Protein AF-A0A0B1TQA2-F1 (afdb_monomer)

Structure (mmCIF, N/CA/C/O backbone):
data_AF-A0A0B1TQA2-F1
#
_entry.id   AF-A0A0B1TQA2-F1
#
loop_
_atom_site.group_PDB
_atom_site.id
_atom_site.type_symbol
_atom_site.label_atom_id
_atom_site.label_alt_id
_atom_site.label_comp_id
_atom_site.label_asym_id
_atom_site.label_entity_id
_atom_site.label_seq_id
_atom_site.pdbx_PDB_ins_code
_atom_site.Cartn_x
_atom_site.Cartn_y
_atom_site.Cartn_z
_atom_site.occupancy
_atom_site.B_iso_or_equiv
_atom_site.auth_seq_id
_atom_site.auth_comp_id
_atom_site.auth_asym_id
_atom_site.auth_atom_id
_atom_site.pdbx_PDB_model_num
ATOM 1 N N . LEU A 1 1 ? -14.883 20.750 -1.134 1.00 63.22 1 LEU A N 1
ATOM 2 C CA . LEU A 1 1 ? -13.448 20.438 -1.341 1.00 63.22 1 LEU A CA 1
ATOM 3 C C . LEU A 1 1 ? -12.573 21.028 -0.236 1.00 63.22 1 LEU A C 1
ATOM 5 O O . LEU A 1 1 ? -12.054 20.238 0.526 1.00 63.22 1 LEU A O 1
ATOM 9 N N . LEU A 1 2 ? -12.475 22.351 -0.042 1.00 68.94 2 LEU A N 1
ATOM 10 C CA . LEU A 1 2 ? -11.684 22.915 1.077 1.00 68.94 2 LEU A CA 1
ATOM 11 C C . LEU A 1 2 ? -12.466 22.987 2.402 1.00 68.94 2 LEU A C 1
ATOM 13 O O . LEU A 1 2 ? -11.935 22.686 3.465 1.00 68.94 2 LEU A O 1
ATOM 17 N N . GLN A 1 3 ? -13.763 23.310 2.326 1.00 72.50 3 GLN A N 1
ATOM 18 C CA . GLN A 1 3 ? -14.638 23.380 3.502 1.00 72.50 3 GLN A CA 1
ATOM 19 C C . GLN A 1 3 ? -14.748 22.036 4.234 1.00 72.50 3 GLN A C 1
ATOM 21 O O . GLN A 1 3 ? -14.744 22.032 5.454 1.00 72.50 3 GLN A O 1
ATOM 26 N N . SER A 1 4 ? -14.749 20.903 3.525 1.00 72.88 4 SER A N 1
ATOM 27 C CA . SER A 1 4 ? -14.815 19.559 4.123 1.00 72.88 4 SER A CA 1
ATOM 28 C C . SER A 1 4 ? -13.652 19.264 5.083 1.00 72.88 4 SER A C 1
ATOM 30 O O . SER A 1 4 ? -13.863 18.600 6.090 1.00 72.88 4 SER A O 1
ATOM 32 N N . CYS A 1 5 ? -12.456 19.812 4.829 1.00 75.25 5 CYS A N 1
ATOM 33 C CA . CYS A 1 5 ? -11.295 19.647 5.713 1.00 75.25 5 CYS A CA 1
ATOM 34 C C . CYS A 1 5 ? -11.348 20.539 6.969 1.00 75.25 5 CYS A C 1
ATOM 36 O O . CYS A 1 5 ? -10.645 20.270 7.936 1.00 75.25 5 CYS A O 1
ATOM 38 N N . VAL A 1 6 ? -12.162 21.602 6.967 1.00 78.44 6 VAL A N 1
ATOM 39 C CA . VAL A 1 6 ? -12.258 22.595 8.061 1.00 78.44 6 VAL A CA 1
ATOM 40 C C . VAL A 1 6 ? -13.568 22.449 8.848 1.00 78.44 6 VAL A C 1
ATOM 42 O O . VAL A 1 6 ? -13.668 22.847 10.005 1.00 78.44 6 VAL A O 1
ATOM 45 N N . TYR A 1 7 ? -14.591 21.842 8.247 1.00 73.25 7 TYR A N 1
ATOM 46 C CA . TYR A 1 7 ? -15.918 21.719 8.849 1.00 73.25 7 TYR A CA 1
ATOM 47 C C . TYR A 1 7 ? -15.916 20.823 10.093 1.00 73.25 7 TYR A C 1
ATOM 49 O O . TYR A 1 7 ? -16.677 21.065 11.021 1.00 73.25 7 TYR A O 1
ATOM 57 N N . HIS A 1 8 ? -15.017 19.836 10.168 1.00 68.62 8 HIS A N 1
ATOM 58 C CA . HIS A 1 8 ? -14.843 19.001 11.361 1.00 68.62 8 HIS A CA 1
ATOM 59 C C . HIS A 1 8 ? -14.515 19.828 12.619 1.00 68.62 8 HIS A C 1
ATOM 61 O O . HIS A 1 8 ? -15.066 19.544 13.680 1.00 68.62 8 HIS A O 1
ATOM 67 N N . THR A 1 9 ? -13.661 20.852 12.518 1.00 68.12 9 THR A N 1
ATOM 68 C CA . THR A 1 9 ? -13.207 21.631 13.685 1.00 68.12 9 THR A CA 1
ATOM 69 C C . THR A 1 9 ? -14.192 22.718 14.111 1.00 68.12 9 THR A C 1
ATOM 71 O O . THR A 1 9 ? -14.084 23.249 15.213 1.00 68.12 9 THR A O 1
ATOM 74 N N . THR A 1 10 ? -15.148 23.059 13.245 1.00 68.31 10 THR A N 1
ATOM 75 C CA . THR A 1 10 ? -16.096 24.168 13.440 1.00 68.31 10 THR A CA 1
ATOM 76 C C . THR A 1 10 ? -17.553 23.710 13.572 1.00 68.31 10 THR A C 1
ATOM 78 O O . THR A 1 10 ? -18.402 24.506 13.971 1.00 68.31 10 THR A O 1
ATOM 81 N N . SER A 1 11 ? -17.855 22.442 13.270 1.00 69.12 11 SER A N 1
ATOM 82 C CA . SER A 1 11 ? -19.202 21.870 13.353 1.00 69.12 11 SER A CA 1
ATOM 83 C C . SER A 1 11 ? -19.548 21.400 14.766 1.00 69.12 11 SER A C 1
ATOM 85 O O . SER A 1 11 ? -18.760 20.739 15.438 1.00 69.12 11 SER A O 1
ATOM 87 N N . THR A 1 12 ? -20.785 21.667 15.183 1.00 68.25 12 THR A N 1
ATOM 88 C CA . THR A 1 12 ? -21.399 21.110 16.399 1.00 68.25 12 THR A CA 1
ATOM 89 C C . THR A 1 12 ? -21.815 19.644 16.241 1.00 68.25 12 THR A C 1
ATOM 91 O O . THR A 1 12 ? -22.063 18.968 17.235 1.00 68.25 12 THR A O 1
ATOM 94 N N . THR A 1 13 ? -21.873 19.144 15.002 1.00 70.75 13 THR A N 1
ATOM 95 C CA . THR A 1 13 ? -22.092 17.733 14.644 1.00 70.75 13 THR A CA 1
ATOM 96 C C . THR A 1 13 ? -21.019 17.319 13.629 1.00 70.75 13 THR A C 1
ATOM 98 O O . THR A 1 13 ? -21.226 17.409 12.415 1.00 70.75 13 THR A O 1
ATOM 101 N N . PRO A 1 14 ? -19.798 17.001 14.088 1.00 69.88 14 PRO A N 1
ATOM 102 C CA . PRO A 1 14 ? -18.725 16.583 13.195 1.00 69.88 14 PRO A CA 1
ATOM 103 C C . PRO A 1 14 ? -19.093 15.278 12.476 1.00 69.88 14 PRO A C 1
ATOM 105 O O . PRO A 1 14 ? -19.803 14.433 13.019 1.00 69.88 14 PRO A O 1
ATOM 108 N N . ILE A 1 15 ? -18.606 15.127 11.243 1.00 73.19 15 ILE A N 1
ATOM 109 C CA . ILE A 1 15 ? -18.743 13.883 10.480 1.00 73.19 15 ILE A CA 1
ATOM 110 C C . ILE A 1 15 ? -17.845 12.835 11.142 1.00 73.19 15 ILE A C 1
ATOM 112 O O . ILE A 1 15 ? -16.634 13.040 11.242 1.00 73.19 15 ILE A O 1
ATOM 116 N N . ASP A 1 16 ? -18.442 11.738 11.598 1.00 78.31 16 ASP A N 1
ATOM 117 C CA . ASP A 1 16 ? -17.726 10.609 12.185 1.00 78.31 16 ASP A CA 1
ATOM 118 C C . ASP A 1 16 ? -17.416 9.554 11.115 1.00 78.31 16 ASP A C 1
ATOM 120 O O . ASP A 1 16 ? -18.300 8.822 10.676 1.00 78.31 16 ASP A O 1
ATOM 124 N N . ASN A 1 17 ? -16.144 9.469 10.716 1.00 82.44 17 ASN A N 1
ATOM 125 C CA . ASN A 1 17 ? -15.653 8.477 9.752 1.00 82.44 17 ASN A CA 1
ATOM 126 C C . ASN A 1 17 ? -15.121 7.202 10.437 1.00 82.44 17 ASN A C 1
ATOM 128 O O . ASN A 1 17 ? -14.530 6.344 9.781 1.00 82.44 17 ASN A O 1
ATOM 132 N N . THR A 1 18 ? -15.286 7.066 11.759 1.00 86.38 18 THR A N 1
ATOM 133 C CA . THR A 1 18 ? -14.767 5.918 12.518 1.00 86.38 18 THR A CA 1
ATOM 134 C C . THR A 1 18 ? -15.402 4.616 12.047 1.00 86.38 18 THR A C 1
ATOM 136 O O . THR A 1 18 ? -14.713 3.605 11.923 1.00 86.38 18 THR A O 1
ATOM 139 N N . LEU A 1 19 ? -16.706 4.628 11.754 1.00 88.69 19 LEU A N 1
ATOM 140 C CA . LEU A 1 19 ? -17.399 3.439 11.263 1.00 88.69 19 LEU A CA 1
ATOM 141 C C . LEU A 1 19 ? -16.838 2.984 9.912 1.00 88.69 19 LEU A C 1
ATOM 143 O O . LEU A 1 19 ? -16.546 1.801 9.754 1.00 88.69 19 LEU A O 1
ATOM 147 N N . ASP A 1 20 ? -16.637 3.914 8.979 1.00 89.50 20 ASP A N 1
ATOM 148 C CA . ASP A 1 20 ? -16.098 3.615 7.649 1.00 89.50 20 ASP A CA 1
ATOM 149 C C . ASP A 1 20 ? -14.684 3.036 7.745 1.00 89.50 20 ASP A C 1
ATOM 151 O O . ASP A 1 20 ? -14.390 2.002 7.142 1.00 89.50 20 ASP A O 1
ATOM 155 N N . PHE A 1 21 ? -13.842 3.624 8.599 1.00 88.69 21 PHE A N 1
ATOM 156 C CA . PHE A 1 21 ? -12.511 3.099 8.892 1.00 88.69 21 PHE A CA 1
ATOM 157 C C . PHE A 1 21 ? -12.562 1.672 9.460 1.00 88.69 21 PHE A C 1
ATOM 159 O O . PHE A 1 21 ? -11.841 0.787 9.003 1.00 88.69 21 PHE A O 1
ATOM 166 N N . LEU A 1 22 ? -13.428 1.411 10.443 1.00 89.50 22 LEU A N 1
ATOM 167 C CA . LEU A 1 22 ? -13.549 0.082 11.052 1.00 89.50 22 LEU A CA 1
ATOM 168 C C . LEU A 1 22 ? -14.085 -0.966 10.068 1.00 89.50 22 LEU A C 1
ATOM 170 O O . LEU A 1 22 ? -13.652 -2.121 10.109 1.00 89.50 22 LEU A O 1
ATOM 174 N N . LEU A 1 23 ? -15.010 -0.579 9.186 1.00 91.06 23 LEU A N 1
ATOM 175 C CA . LEU A 1 23 ? -15.519 -1.441 8.120 1.00 91.06 23 LEU A CA 1
ATOM 176 C C . LEU A 1 23 ? -14.417 -1.790 7.118 1.00 91.06 23 LEU A C 1
ATOM 178 O O . LEU A 1 23 ? -14.290 -2.955 6.739 1.00 91.06 23 LEU A O 1
ATOM 182 N N . GLU A 1 24 ? -13.585 -0.821 6.748 1.00 90.69 24 GLU A N 1
ATOM 183 C CA . GLU A 1 24 ? -12.445 -1.046 5.866 1.00 90.69 24 GLU A CA 1
ATOM 184 C C . GLU A 1 24 ? -11.383 -1.944 6.514 1.00 90.69 24 GLU A C 1
ATOM 186 O O . GLU A 1 24 ? -10.960 -2.928 5.908 1.00 90.69 24 GLU A O 1
ATOM 191 N N . VAL A 1 25 ? -11.011 -1.693 7.772 1.00 89.25 25 VAL A N 1
ATOM 192 C CA . VAL A 1 25 ? -10.073 -2.551 8.518 1.00 89.25 25 VAL A CA 1
ATOM 193 C C . VAL A 1 25 ? -10.594 -3.984 8.603 1.00 89.25 25 VAL A C 1
ATOM 195 O O . VAL A 1 25 ? -9.844 -4.939 8.390 1.00 89.25 25 VAL A O 1
ATOM 198 N N . LYS A 1 26 ? -11.893 -4.159 8.864 1.00 89.19 26 LYS A N 1
ATOM 199 C CA . LYS A 1 26 ? -12.526 -5.480 8.848 1.00 89.19 26 LYS A CA 1
ATOM 200 C C . LYS A 1 26 ? -12.466 -6.121 7.460 1.00 89.19 26 LYS A C 1
ATOM 202 O O . LYS A 1 26 ? -12.213 -7.318 7.377 1.00 89.19 26 LYS A O 1
ATOM 207 N N . SER A 1 27 ? -12.693 -5.356 6.395 1.00 89.06 27 SER A N 1
ATOM 208 C CA . SER A 1 27 ? -12.636 -5.856 5.019 1.00 89.06 27 SER A CA 1
ATOM 209 C C . SER A 1 27 ? -11.227 -6.283 4.611 1.00 89.06 27 SER A C 1
ATOM 211 O O . SER A 1 27 ? -11.073 -7.297 3.940 1.00 89.06 27 SER A O 1
ATOM 213 N N . LEU A 1 28 ? -10.208 -5.516 4.999 1.00 88.38 28 LEU A N 1
ATOM 214 C CA . LEU A 1 28 ? -8.822 -5.761 4.608 1.00 88.38 28 LEU A CA 1
ATOM 215 C C . LEU A 1 28 ? -8.174 -6.869 5.434 1.00 88.38 28 LEU A C 1
ATOM 217 O O . LEU A 1 28 ? -7.458 -7.690 4.878 1.00 88.38 28 LEU A O 1
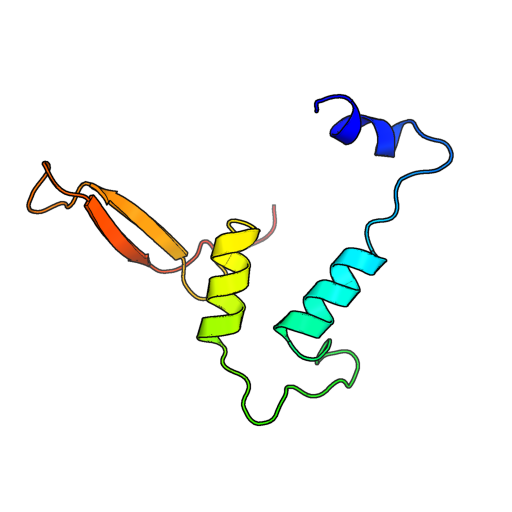ATOM 221 N N . PHE A 1 29 ? -8.421 -6.903 6.745 1.00 87.94 29 PHE A N 1
ATOM 222 C CA . PHE A 1 29 ? -7.688 -7.764 7.681 1.00 87.94 29 PHE A CA 1
ATOM 223 C C . PHE A 1 29 ? -8.553 -8.830 8.362 1.00 87.94 29 PHE A C 1
ATOM 225 O O . PHE A 1 29 ? -8.046 -9.624 9.148 1.00 87.94 29 PHE A O 1
ATOM 232 N N . GLY A 1 30 ? -9.868 -8.840 8.132 1.00 84.88 30 GLY A N 1
ATOM 233 C CA . GLY A 1 30 ? -10.810 -9.674 8.890 1.00 84.88 30 GLY A CA 1
ATOM 234 C C . GLY A 1 30 ? -11.086 -9.165 10.311 1.00 84.88 30 GLY A C 1
ATOM 235 O O . GLY A 1 30 ? -11.913 -9.731 11.024 1.00 84.88 30 GLY A O 1
ATOM 236 N N . GLY A 1 31 ? -10.442 -8.073 10.733 1.00 84.06 31 GLY A N 1
ATOM 237 C CA . GLY A 1 31 ? -10.587 -7.500 12.064 1.00 84.06 31 GLY A CA 1
ATOM 238 C C . GLY A 1 31 ? -9.287 -6.909 12.592 1.00 84.06 31 GLY A C 1
ATOM 239 O O . GLY A 1 31 ? -8.343 -6.679 11.844 1.00 84.06 31 GLY A O 1
ATOM 240 N N . ILE A 1 32 ? -9.248 -6.659 13.902 1.00 85.56 32 ILE A N 1
ATOM 241 C CA . ILE A 1 32 ? -8.094 -6.069 14.572 1.00 85.56 32 ILE A CA 1
ATOM 242 C C . ILE A 1 32 ? -7.445 -7.130 15.474 1.00 85.56 32 ILE A C 1
ATOM 244 O O . ILE A 1 32 ? -8.010 -7.456 16.524 1.00 85.56 32 ILE A O 1
ATOM 248 N N . PRO A 1 33 ? -6.260 -7.660 15.115 1.00 77.06 33 PRO A N 1
ATOM 249 C CA . PRO A 1 33 ? -5.641 -8.763 15.852 1.00 77.06 33 PRO A CA 1
ATOM 250 C C . PRO A 1 33 ? -5.387 -8.476 17.338 1.00 77.06 33 PRO A C 1
ATOM 252 O O . PRO A 1 33 ? -5.546 -9.355 18.181 1.00 77.06 33 PRO A O 1
ATOM 255 N N . PHE A 1 34 ? -5.063 -7.229 17.695 1.00 82.50 34 PHE A N 1
ATOM 256 C CA . PHE A 1 34 ? -4.801 -6.836 19.086 1.00 82.50 34 PHE A CA 1
ATOM 257 C C . PHE A 1 34 ? -6.063 -6.683 19.953 1.00 82.50 34 PHE A C 1
ATOM 259 O O . PHE A 1 34 ? -5.948 -6.435 21.150 1.00 82.50 34 PHE A O 1
ATOM 266 N N . ILE A 1 35 ? -7.258 -6.867 19.379 1.00 87.62 35 ILE A N 1
ATOM 267 C CA . ILE A 1 35 ? -8.544 -6.895 20.097 1.00 87.62 35 ILE A CA 1
ATOM 268 C C . ILE A 1 35 ? -9.194 -8.287 19.992 1.00 87.62 35 ILE A C 1
ATOM 270 O O . ILE A 1 35 ? -10.414 -8.421 19.976 1.00 87.62 35 ILE A O 1
ATOM 274 N N . ASN A 1 36 ? -8.370 -9.340 19.925 1.00 84.81 36 ASN A N 1
ATOM 275 C CA . ASN A 1 36 ? -8.791 -10.746 19.897 1.00 84.81 36 ASN A CA 1
ATOM 276 C C . ASN A 1 36 ? -9.573 -11.167 18.633 1.00 84.81 36 ASN A C 1
ATOM 278 O O . ASN A 1 36 ? -10.325 -12.141 18.657 1.00 84.81 36 ASN A O 1
ATOM 282 N N . HIS A 1 37 ? -9.406 -10.452 17.517 1.00 87.31 37 HIS A N 1
ATOM 283 C CA . HIS A 1 37 ? -9.862 -10.932 16.211 1.00 87.31 37 HIS A CA 1
ATOM 284 C C . HIS A 1 37 ? -8.771 -11.791 15.564 1.00 87.31 37 HIS A C 1
ATOM 286 O O . HIS A 1 37 ? -7.582 -11.586 15.795 1.00 87.31 37 HIS A O 1
ATOM 292 N N . THR A 1 38 ? -9.170 -12.758 14.744 1.00 85.81 38 THR A N 1
ATOM 293 C CA . THR A 1 38 ? -8.235 -13.615 14.007 1.00 85.81 38 THR A CA 1
ATOM 294 C C . THR A 1 38 ? -8.138 -13.163 12.557 1.00 85.81 38 THR A C 1
ATOM 296 O O . THR A 1 38 ? -9.107 -12.653 11.994 1.00 85.81 38 THR A O 1
ATOM 299 N N . LEU A 1 39 ? -6.956 -13.331 11.962 1.00 85.00 39 LEU A N 1
ATOM 300 C CA . LEU A 1 39 ? -6.804 -13.184 10.518 1.00 85.00 39 LEU A CA 1
ATOM 301 C C . LEU A 1 39 ? -7.513 -14.357 9.816 1.00 85.00 39 LEU A C 1
ATOM 303 O O . LEU A 1 39 ? -7.515 -15.470 10.356 1.00 85.00 39 LEU A O 1
ATOM 307 N N . PRO A 1 40 ? -8.081 -14.142 8.618 1.00 86.38 40 PRO A N 1
ATOM 308 C CA . PRO A 1 40 ? -8.547 -15.229 7.763 1.00 86.38 40 PRO A CA 1
ATOM 309 C C . PRO A 1 40 ? -7.440 -16.266 7.517 1.00 86.38 40 PRO A C 1
ATOM 311 O O . PRO A 1 40 ? -6.260 -15.921 7.449 1.00 86.38 40 PRO A O 1
ATOM 314 N N . ALA A 1 41 ? -7.813 -17.540 7.373 1.00 86.94 41 ALA A N 1
ATOM 315 C CA . ALA A 1 41 ? -6.852 -18.635 7.195 1.00 86.94 41 ALA A CA 1
ATOM 316 C C . ALA A 1 41 ? -6.020 -18.513 5.900 1.00 86.94 41 ALA A C 1
ATOM 318 O O . ALA A 1 41 ? -4.904 -19.018 5.831 1.00 86.94 41 ALA A O 1
ATOM 319 N N . ASP A 1 42 ? -6.565 -17.834 4.896 1.00 89.00 42 ASP A N 1
ATOM 320 C CA . ASP A 1 42 ? -6.013 -17.583 3.566 1.00 89.00 42 ASP A CA 1
ATOM 321 C C . ASP A 1 42 ? -5.612 -16.111 3.365 1.00 89.00 42 ASP A C 1
ATOM 323 O O . ASP A 1 42 ? -5.600 -15.609 2.243 1.00 89.00 42 ASP A O 1
ATOM 327 N N . PHE A 1 43 ? -5.288 -15.401 4.451 1.00 90.12 43 PHE A N 1
ATOM 328 C CA . PHE A 1 43 ? -4.931 -13.985 4.395 1.00 90.12 43 PHE A CA 1
ATOM 329 C C . PHE A 1 43 ? -3.711 -13.720 3.494 1.00 90.12 43 PHE A C 1
ATOM 331 O O . PHE A 1 43 ? -2.577 -14.079 3.826 1.00 90.12 43 PHE A O 1
ATOM 338 N N . ASP A 1 44 ? -3.944 -13.026 2.378 1.00 91.44 44 ASP A N 1
ATOM 339 C CA . ASP A 1 44 ? -2.896 -12.533 1.488 1.00 91.44 44 ASP A CA 1
ATOM 340 C C . ASP A 1 44 ? -2.441 -11.137 1.926 1.00 91.44 44 ASP A C 1
ATOM 342 O O . ASP A 1 44 ? -3.076 -10.110 1.657 1.00 91.44 44 ASP A O 1
ATOM 346 N N . ILE A 1 45 ? -1.291 -11.111 2.596 1.00 89.69 45 ILE A N 1
ATOM 347 C CA . ILE A 1 45 ? -0.677 -9.880 3.081 1.00 89.69 45 ILE A CA 1
ATOM 348 C C . ILE A 1 45 ? -0.346 -8.905 1.944 1.00 89.69 45 ILE A C 1
ATOM 350 O O . ILE A 1 45 ? -0.513 -7.702 2.118 1.00 89.69 45 ILE A O 1
ATOM 354 N N . PHE A 1 46 ? 0.075 -9.382 0.770 1.00 91.12 46 PHE A N 1
ATOM 355 C CA . PHE A 1 46 ? 0.442 -8.505 -0.342 1.00 91.12 46 PHE A CA 1
ATOM 356 C C . PHE A 1 46 ? -0.792 -7.916 -1.021 1.00 91.12 46 PHE A C 1
ATOM 358 O O . PHE A 1 46 ? -0.761 -6.745 -1.394 1.00 91.12 46 PHE A O 1
ATOM 365 N N . ALA A 1 47 ? -1.888 -8.673 -1.117 1.00 91.56 47 ALA A N 1
ATOM 366 C CA . ALA A 1 47 ? -3.163 -8.151 -1.608 1.00 91.56 47 ALA A CA 1
ATOM 367 C C . ALA A 1 47 ? -3.727 -7.065 -0.677 1.00 91.56 47 ALA A C 1
ATOM 369 O O . ALA A 1 47 ? -4.114 -5.991 -1.142 1.00 91.56 47 ALA A O 1
ATOM 370 N N . ALA A 1 48 ? -3.710 -7.302 0.640 1.00 90.81 48 ALA A N 1
ATOM 371 C CA . ALA A 1 48 ? -4.167 -6.320 1.621 1.00 90.81 48 ALA A CA 1
ATOM 372 C C . ALA A 1 48 ? -3.321 -5.035 1.584 1.00 90.81 48 ALA A C 1
ATOM 374 O O . ALA A 1 48 ? -3.869 -3.931 1.573 1.00 90.81 48 ALA A O 1
ATOM 375 N N . MET A 1 49 ? -1.989 -5.158 1.523 1.00 90.19 49 MET A N 1
ATOM 376 C CA . MET A 1 49 ? -1.105 -3.988 1.447 1.00 90.19 49 MET A CA 1
ATOM 377 C C . MET A 1 49 ? -1.206 -3.268 0.103 1.00 90.19 49 MET A C 1
ATOM 379 O O . MET A 1 49 ? -1.226 -2.042 0.081 1.00 90.19 49 MET A O 1
ATOM 383 N N . GLY A 1 50 ? -1.322 -4.004 -1.004 1.00 90.94 50 GLY A N 1
ATOM 384 C CA . GLY A 1 50 ? -1.525 -3.420 -2.328 1.00 90.94 50 GLY A CA 1
ATOM 385 C C . GLY A 1 50 ? -2.830 -2.629 -2.411 1.00 90.94 50 GLY A C 1
ATOM 386 O O . GLY A 1 50 ? -2.845 -1.533 -2.963 1.00 90.94 50 GLY A O 1
ATOM 387 N N . SER A 1 51 ? -3.905 -3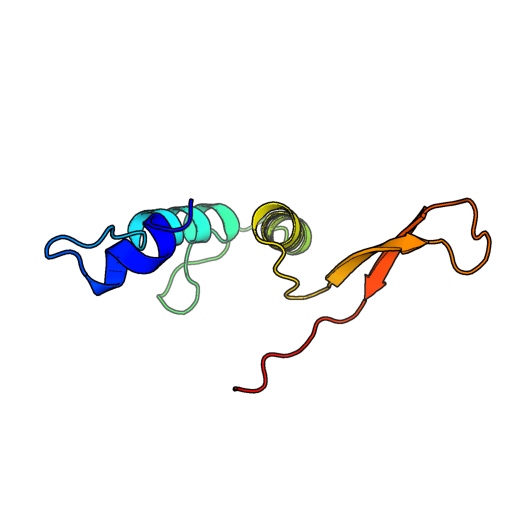.127 -1.789 1.00 92.12 51 SER A N 1
ATOM 388 C CA . SER A 1 51 ? -5.176 -2.403 -1.680 1.00 92.12 51 SER A CA 1
ATOM 389 C C . SER A 1 51 ? -5.044 -1.123 -0.846 1.00 92.12 51 SER A C 1
ATOM 391 O O . SER A 1 51 ? -5.579 -0.083 -1.231 1.00 92.12 51 SER A O 1
ATOM 393 N N . LEU A 1 52 ? -4.311 -1.162 0.274 1.00 91.12 52 LEU A N 1
ATOM 394 C CA . LEU A 1 52 ? -4.028 0.040 1.070 1.00 91.12 52 LEU A CA 1
ATOM 395 C C . LEU A 1 52 ? -3.228 1.076 0.281 1.00 91.12 52 LEU A C 1
ATOM 397 O O . LEU A 1 52 ? -3.567 2.258 0.282 1.00 91.12 52 LEU A O 1
ATOM 401 N N . GLU A 1 53 ? -2.182 0.640 -0.410 1.00 90.94 53 GLU A N 1
ATOM 402 C CA . GLU A 1 53 ? -1.346 1.527 -1.204 1.00 90.94 53 GLU A CA 1
ATOM 403 C C . GLU A 1 53 ? -2.123 2.140 -2.377 1.00 90.94 53 GLU A C 1
ATOM 405 O O . GLU A 1 53 ? -2.043 3.344 -2.608 1.00 90.94 53 GLU A O 1
ATOM 410 N N . GLN A 1 54 ? -2.940 1.348 -3.072 1.00 91.88 54 GLN A N 1
ATOM 411 C CA . GLN A 1 54 ? -3.727 1.815 -4.210 1.00 91.88 54 GLN A CA 1
ATOM 412 C C . GLN A 1 54 ? -4.829 2.807 -3.811 1.00 91.8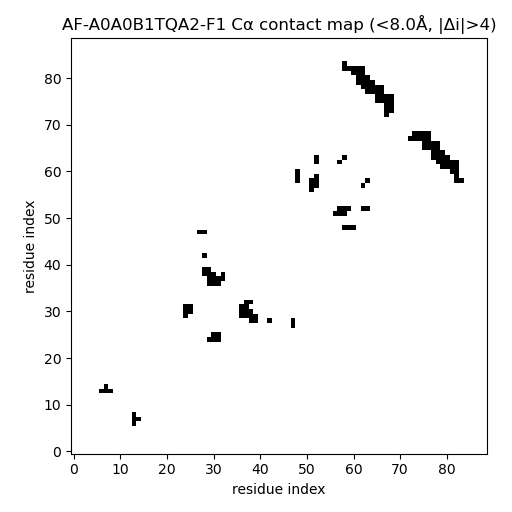8 54 GLN A C 1
ATOM 414 O O . GLN A 1 54 ? -5.040 3.794 -4.517 1.00 91.88 54 GLN A O 1
ATOM 419 N N . ASN A 1 55 ? -5.531 2.554 -2.703 1.00 92.50 55 ASN A N 1
ATOM 420 C CA . ASN A 1 55 ? -6.693 3.355 -2.310 1.00 92.50 55 ASN A CA 1
ATOM 421 C C . ASN A 1 55 ? -6.331 4.546 -1.414 1.00 92.50 55 ASN A C 1
ATOM 423 O O . ASN A 1 55 ? -7.033 5.556 -1.442 1.00 92.50 55 ASN A O 1
ATOM 427 N N . HIS A 1 56 ? -5.233 4.455 -0.654 1.00 91.00 56 HIS A N 1
ATOM 428 C CA . HIS A 1 56 ? -4.849 5.467 0.342 1.00 91.00 56 HIS A CA 1
ATOM 429 C C . HIS A 1 56 ? -3.451 6.051 0.147 1.00 91.00 56 HIS A C 1
ATOM 431 O O . HIS A 1 56 ? -3.037 6.891 0.945 1.00 91.00 56 HIS A O 1
ATOM 437 N N . ALA A 1 57 ? -2.706 5.62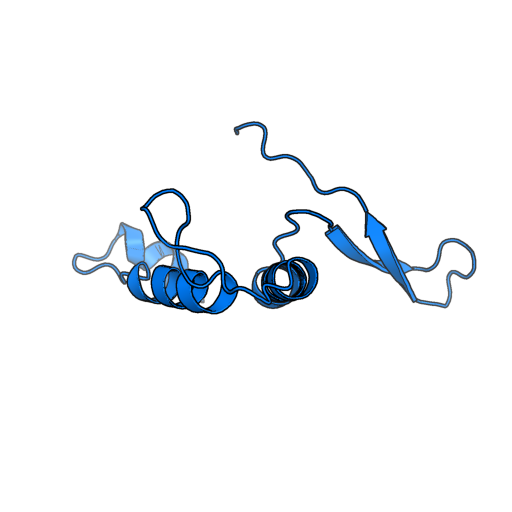5 -0.880 1.00 90.00 57 ALA A N 1
ATOM 438 C CA . ALA A 1 57 ? -1.304 6.007 -1.086 1.00 90.00 57 ALA A CA 1
ATOM 439 C C . ALA A 1 57 ? -0.417 5.731 0.148 1.00 90.00 57 ALA A C 1
ATOM 441 O O . ALA A 1 57 ? 0.543 6.455 0.424 1.00 90.00 57 ALA A O 1
ATOM 442 N N . LEU A 1 58 ? -0.757 4.683 0.908 1.00 89.12 58 LEU A N 1
ATOM 443 C CA . LEU A 1 58 ? -0.095 4.320 2.156 1.00 89.12 58 LEU A CA 1
ATOM 444 C C . LEU A 1 58 ? 0.794 3.085 1.968 1.00 89.12 58 LEU A C 1
ATOM 446 O O . LEU A 1 58 ? 0.337 1.951 2.100 1.00 89.12 58 LEU A O 1
ATOM 450 N N . GLY A 1 59 ? 2.083 3.315 1.711 1.00 85.25 59 GLY A N 1
ATOM 451 C CA . GLY A 1 59 ? 3.094 2.255 1.718 1.00 85.25 59 GLY A CA 1
ATOM 452 C C . GLY A 1 59 ? 3.405 1.797 3.146 1.00 85.25 59 GLY A C 1
ATOM 453 O O . GLY A 1 59 ? 3.837 2.596 3.976 1.00 85.25 59 GLY A O 1
ATOM 454 N N . SER A 1 60 ? 3.206 0.511 3.433 1.00 85.50 60 SER A N 1
ATOM 455 C CA . SER A 1 60 ? 3.322 -0.081 4.779 1.00 85.50 60 SER A CA 1
ATOM 456 C C . SER A 1 60 ? 4.448 -1.118 4.913 1.00 85.50 60 SER A C 1
ATOM 458 O O . SER A 1 60 ? 5.325 -0.972 5.757 1.00 85.50 60 SER A O 1
ATOM 460 N N . LEU A 1 61 ? 4.449 -2.161 4.079 1.00 87.12 61 LEU A N 1
ATOM 461 C CA . LEU A 1 61 ? 5.503 -3.187 4.003 1.00 87.12 61 LEU A CA 1
ATOM 462 C C . LEU A 1 61 ? 6.479 -2.897 2.862 1.00 87.12 61 LEU A C 1
ATOM 464 O O . LEU A 1 61 ? 7.691 -3.042 3.010 1.00 87.12 61 LEU A O 1
ATOM 468 N N . MET A 1 62 ? 5.936 -2.459 1.730 1.00 89.12 62 MET A N 1
ATOM 469 C CA . MET A 1 62 ? 6.665 -2.003 0.554 1.00 89.12 62 MET A CA 1
ATOM 470 C C . MET A 1 62 ? 5.973 -0.747 0.030 1.00 89.12 62 MET A C 1
ATOM 472 O O . MET A 1 62 ? 4.775 -0.573 0.242 1.00 89.12 62 MET A O 1
ATOM 476 N N . GLY A 1 63 ? 6.745 0.134 -0.598 1.00 89.75 63 GLY A N 1
ATOM 477 C CA . GLY A 1 63 ? 6.235 1.271 -1.350 1.00 89.75 63 GLY A CA 1
ATOM 478 C C . GLY A 1 63 ? 6.478 1.048 -2.835 1.00 89.75 63 GLY A C 1
ATOM 479 O O . GLY A 1 63 ? 7.614 0.782 -3.246 1.00 89.75 63 GLY A O 1
ATOM 480 N N . ALA A 1 64 ? 5.421 1.157 -3.621 1.00 92.06 64 ALA A N 1
ATOM 481 C CA . ALA A 1 64 ? 5.397 1.052 -5.059 1.00 92.06 64 ALA A CA 1
ATOM 482 C C . ALA A 1 64 ? 5.164 2.431 -5.696 1.00 92.06 64 ALA A C 1
ATOM 484 O O . ALA A 1 64 ? 4.218 3.149 -5.381 1.00 92.06 64 ALA A O 1
ATOM 485 N N . MET A 1 65 ? 6.020 2.807 -6.642 1.00 92.06 65 MET A N 1
ATOM 486 C CA . MET A 1 65 ? 5.863 4.043 -7.406 1.00 92.06 65 MET A CA 1
ATOM 487 C C . MET A 1 65 ? 6.158 3.795 -8.879 1.00 92.06 65 MET A C 1
ATOM 489 O O . MET A 1 65 ? 7.144 3.147 -9.228 1.00 92.06 65 MET A O 1
ATOM 493 N N . VAL A 1 66 ? 5.329 4.359 -9.755 1.00 94.50 66 VAL A N 1
ATOM 494 C CA . VAL A 1 66 ? 5.628 4.430 -11.187 1.00 94.50 66 VAL A CA 1
ATOM 495 C C . VAL A 1 66 ? 6.446 5.691 -11.446 1.00 94.50 66 VAL A C 1
ATOM 497 O O . VAL A 1 66 ? 6.010 6.796 -11.131 1.00 94.50 66 VAL A O 1
ATOM 500 N N . SER A 1 67 ? 7.643 5.520 -12.001 1.00 95.69 67 SER A N 1
ATOM 501 C CA . SER A 1 67 ? 8.550 6.618 -12.346 1.00 95.69 67 SER A CA 1
ATOM 502 C C . SER A 1 67 ? 9.291 6.311 -13.648 1.00 95.69 67 SER A C 1
ATOM 504 O O . SER A 1 67 ? 9.117 5.241 -14.228 1.00 95.69 67 SER A O 1
ATOM 506 N N . VAL A 1 68 ? 10.097 7.255 -14.126 1.00 96.88 68 VAL A N 1
ATOM 507 C CA . VAL A 1 68 ? 10.931 7.099 -15.325 1.00 96.88 68 VAL A CA 1
ATOM 508 C C . VAL A 1 68 ? 11.918 5.943 -15.140 1.00 96.88 68 VAL A C 1
ATOM 510 O O . VAL A 1 68 ? 12.565 5.854 -14.097 1.00 96.88 68 VAL A O 1
ATOM 513 N N . ASP A 1 69 ? 12.050 5.073 -16.146 1.00 97.25 69 ASP A N 1
ATOM 514 C CA . ASP A 1 69 ? 13.046 3.997 -16.135 1.00 97.25 69 ASP A CA 1
ATOM 515 C C . ASP A 1 69 ? 14.464 4.589 -16.197 1.00 97.25 69 ASP A C 1
ATOM 517 O O . ASP A 1 69 ? 14.856 5.240 -17.165 1.00 97.25 69 ASP A O 1
ATOM 521 N N . TYR A 1 70 ? 15.263 4.317 -15.165 1.00 94.94 70 TYR A N 1
ATOM 522 C CA . TYR A 1 70 ? 16.653 4.767 -15.053 1.00 94.94 70 TYR A CA 1
ATOM 523 C C . TYR A 1 70 ? 17.577 4.276 -16.174 1.00 94.94 70 TYR A C 1
ATOM 525 O O . TYR A 1 70 ? 18.638 4.865 -16.375 1.00 94.94 70 TYR A O 1
ATOM 533 N N . LYS A 1 71 ? 17.217 3.204 -16.891 1.00 97.12 71 LYS A N 1
ATOM 534 C CA . LYS A 1 71 ?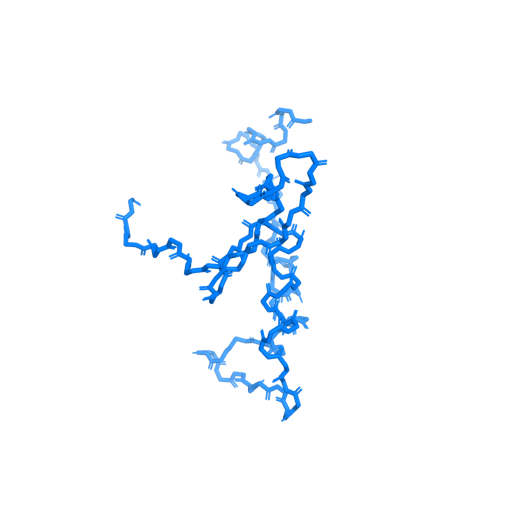 17.979 2.709 -18.049 1.00 97.12 71 LYS A CA 1
ATOM 535 C C . LYS A 1 71 ? 17.442 3.216 -19.390 1.00 97.12 71 LYS A C 1
ATOM 537 O O . LYS A 1 71 ? 18.220 3.298 -20.335 1.00 97.12 71 LYS A O 1
ATOM 542 N N . HIS A 1 72 ? 16.153 3.547 -19.471 1.00 97.06 72 HIS A N 1
ATOM 543 C CA . HIS A 1 72 ? 15.466 3.970 -20.698 1.00 97.06 72 HIS A CA 1
ATOM 544 C C . HIS A 1 72 ? 14.504 5.119 -20.382 1.00 97.06 72 HIS A C 1
ATOM 546 O O . HIS A 1 72 ? 13.331 4.898 -20.079 1.00 97.06 72 HIS A O 1
ATOM 552 N N . VAL A 1 73 ? 14.997 6.357 -20.448 1.00 95.12 73 VAL A N 1
ATOM 553 C CA . VAL A 1 73 ? 14.287 7.550 -19.944 1.00 95.12 73 VAL A CA 1
ATOM 554 C C . VAL A 1 73 ? 12.965 7.852 -20.660 1.00 95.12 73 VAL A C 1
ATOM 556 O O . VAL A 1 73 ? 12.121 8.575 -20.143 1.00 95.12 73 VAL A O 1
ATOM 559 N N . GLU A 1 74 ? 12.758 7.285 -21.843 1.00 97.25 74 GLU A N 1
ATOM 560 C CA . GLU A 1 74 ? 11.517 7.356 -22.610 1.00 97.25 74 GLU A CA 1
ATOM 561 C C . GLU A 1 74 ? 10.403 6.418 -22.102 1.00 97.25 74 GLU A C 1
ATOM 563 O O . GLU A 1 74 ? 9.292 6.430 -22.637 1.00 97.25 74 GLU A O 1
ATOM 568 N N . ARG A 1 75 ? 10.673 5.595 -21.081 1.00 97.12 75 ARG A N 1
ATOM 569 C CA . ARG A 1 75 ? 9.726 4.622 -20.517 1.00 97.12 75 ARG A CA 1
ATOM 570 C C . ARG A 1 75 ? 9.469 4.889 -19.041 1.00 97.12 75 ARG A C 1
ATOM 572 O O . ARG A 1 75 ? 10.256 5.532 -18.354 1.00 97.12 75 ARG A O 1
ATOM 579 N N . HIS A 1 76 ? 8.369 4.327 -18.553 1.00 97.44 76 HIS A N 1
ATOM 580 C CA . HIS A 1 76 ? 8.075 4.259 -17.128 1.00 97.44 76 HIS A CA 1
ATOM 581 C C . HIS A 1 76 ? 8.274 2.829 -16.629 1.00 97.44 76 HIS A C 1
ATOM 583 O O . HIS A 1 76 ? 7.975 1.868 -17.341 1.00 97.44 76 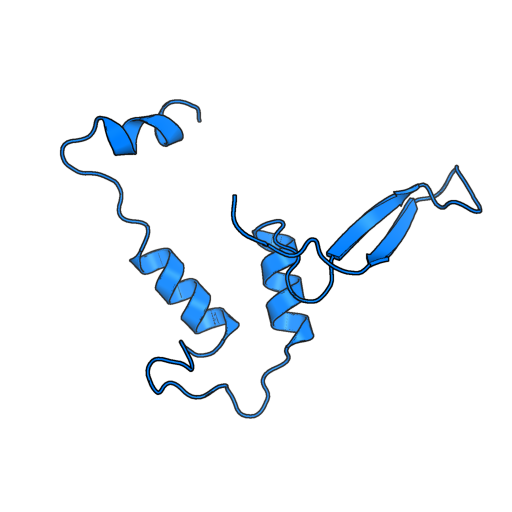HIS A O 1
ATOM 589 N N . ALA A 1 77 ? 8.750 2.702 -15.398 1.00 97.38 77 ALA A N 1
ATOM 590 C CA . ALA A 1 77 ? 8.905 1.445 -14.692 1.00 97.38 77 ALA A CA 1
ATOM 591 C C . ALA A 1 77 ? 8.226 1.520 -13.320 1.00 97.38 77 ALA A C 1
ATOM 593 O O . ALA A 1 77 ? 8.114 2.589 -12.714 1.00 97.38 77 ALA A O 1
ATOM 594 N N . LEU A 1 78 ? 7.770 0.363 -12.838 1.00 95.88 78 LEU A N 1
ATOM 595 C CA . LEU A 1 78 ? 7.298 0.197 -11.470 1.00 95.88 78 LEU A CA 1
ATOM 596 C C . LEU A 1 78 ? 8.498 -0.063 -10.560 1.00 95.88 78 LEU A C 1
ATOM 598 O O . LEU A 1 78 ? 9.225 -1.038 -10.747 1.00 95.88 78 LEU A O 1
ATOM 602 N N . TYR A 1 79 ? 8.671 0.787 -9.558 1.00 95.06 79 TYR A N 1
ATOM 603 C CA . TYR A 1 79 ? 9.693 0.644 -8.533 1.00 95.06 79 TYR A CA 1
ATOM 604 C C . TYR A 1 79 ? 9.057 0.176 -7.238 1.00 95.06 79 TYR A C 1
ATOM 606 O O . TYR A 1 79 ? 8.195 0.864 -6.704 1.00 95.06 79 TYR A O 1
ATOM 614 N N . ILE A 1 80 ? 9.515 -0.966 -6.727 1.00 93.56 80 ILE A N 1
ATOM 615 C CA . ILE A 1 80 ? 9.162 -1.471 -5.399 1.00 93.56 80 ILE A CA 1
ATOM 616 C C . ILE A 1 80 ? 10.356 -1.216 -4.486 1.00 93.56 80 ILE A C 1
ATOM 618 O O . ILE A 1 80 ? 11.491 -1.561 -4.820 1.00 93.56 80 ILE A O 1
ATOM 622 N N . SER A 1 81 ? 10.112 -0.584 -3.346 1.00 91.62 81 SER A N 1
ATOM 623 C CA . SER A 1 81 ? 11.159 -0.178 -2.414 1.00 91.62 81 SER A CA 1
ATOM 624 C C . SER A 1 81 ? 10.700 -0.282 -0.963 1.00 91.62 81 S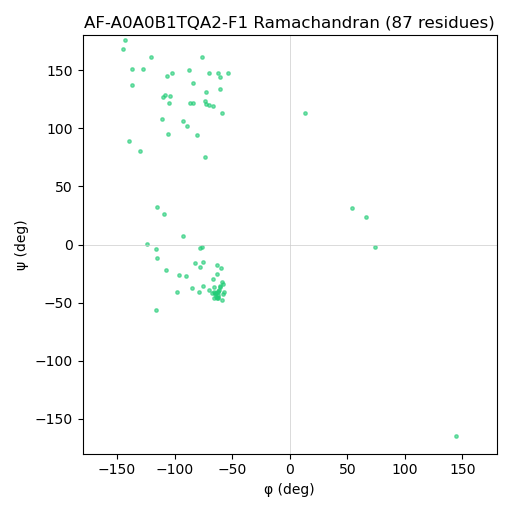ER A C 1
ATOM 626 O O . SER A 1 81 ? 9.520 -0.478 -0.672 1.00 91.62 81 SER A O 1
ATOM 628 N N . GLN A 1 82 ? 11.654 -0.174 -0.042 1.00 91.62 82 GLN A N 1
ATOM 629 C CA . GLN A 1 82 ? 11.366 -0.068 1.385 1.00 91.62 82 GLN A CA 1
ATOM 630 C C . GLN A 1 82 ? 10.524 1.177 1.690 1.00 91.62 82 GLN A C 1
ATOM 632 O O . GLN A 1 82 ? 10.715 2.240 1.096 1.00 91.62 82 GLN A O 1
ATOM 637 N N . VAL A 1 83 ? 9.615 1.053 2.652 1.00 89.88 83 VAL A N 1
ATOM 638 C CA . VAL A 1 83 ? 8.764 2.167 3.078 1.00 89.88 83 VAL A CA 1
ATOM 639 C C . VAL A 1 83 ? 9.516 3.157 3.959 1.00 89.88 83 VAL A C 1
ATOM 641 O O . VAL A 1 83 ? 10.539 2.841 4.573 1.00 89.88 83 VAL A O 1
ATOM 644 N N . LYS A 1 84 ? 8.970 4.370 4.068 1.00 83.69 84 LYS A N 1
ATOM 645 C CA . LYS A 1 84 ? 9.381 5.308 5.112 1.00 83.69 84 LYS A CA 1
ATOM 646 C C . LYS A 1 84 ? 8.801 4.832 6.439 1.00 83.69 84 LYS A C 1
ATOM 648 O O . LYS A 1 84 ? 7.593 4.669 6.564 1.00 83.69 84 LYS A O 1
ATOM 653 N N . LEU A 1 85 ? 9.664 4.616 7.425 1.00 85.50 85 LEU A N 1
ATOM 654 C CA . LEU A 1 85 ? 9.226 4.263 8.769 1.00 85.50 85 LEU A CA 1
ATOM 655 C C . LEU A 1 85 ? 8.624 5.494 9.448 1.00 85.50 85 LEU A C 1
ATOM 657 O O . LEU A 1 85 ? 9.262 6.547 9.487 1.00 85.50 85 LEU A O 1
ATOM 661 N N . SER A 1 86 ? 7.440 5.343 10.042 1.00 78.94 86 SER A N 1
ATOM 662 C CA . SER A 1 86 ? 6.904 6.327 10.988 1.00 78.94 86 SER A CA 1
ATOM 663 C C . SER A 1 86 ? 7.660 6.235 12.313 1.00 78.94 86 SER A C 1
ATOM 665 O O . SER A 1 86 ? 7.164 5.703 13.303 1.00 78.94 86 SER A O 1
ATOM 667 N N . LEU A 1 87 ? 8.887 6.749 12.344 1.00 72.06 87 LEU A N 1
ATOM 668 C CA . LEU A 1 87 ? 9.502 7.192 13.590 1.00 72.06 87 LEU A CA 1
ATOM 669 C C . LEU A 1 87 ? 8.937 8.587 13.881 1.00 72.06 87 LEU A C 1
ATOM 671 O O . LEU A 1 87 ? 9.403 9.557 13.301 1.00 72.06 87 LEU A O 1
ATOM 675 N N . VAL A 1 88 ? 7.869 8.613 14.689 1.00 45.94 88 VAL A N 1
ATOM 676 C CA . VAL A 1 88 ? 7.221 9.750 15.381 1.00 45.94 88 VAL A CA 1
ATOM 677 C C . VAL A 1 88 ? 7.655 11.156 14.919 1.00 45.94 88 VAL A C 1
ATOM 679 O O . VAL A 1 88 ? 8.773 11.584 15.209 1.00 45.94 88 VAL A O 1
ATOM 682 N N . MET A 1 89 ? 6.722 11.897 14.307 1.00 37.19 89 MET A N 1
ATOM 683 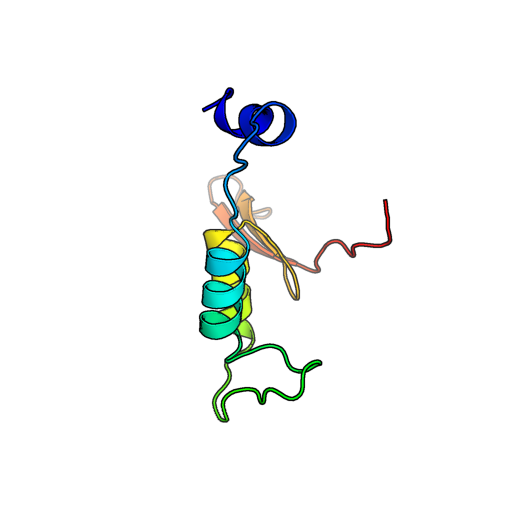C CA . MET A 1 89 ? 6.710 13.368 14.285 1.00 37.19 89 MET A CA 1
ATOM 684 C C . MET A 1 89 ? 5.540 13.866 15.128 1.00 37.19 89 MET A C 1
ATOM 686 O O . MET A 1 89 ? 4.463 13.234 15.033 1.00 37.19 89 MET A O 1
#

Foldseek 3Di:
DVCLVVCQVVDPDHDDCVVVVQVLCCVLAVGDVVVVGDGPPPRD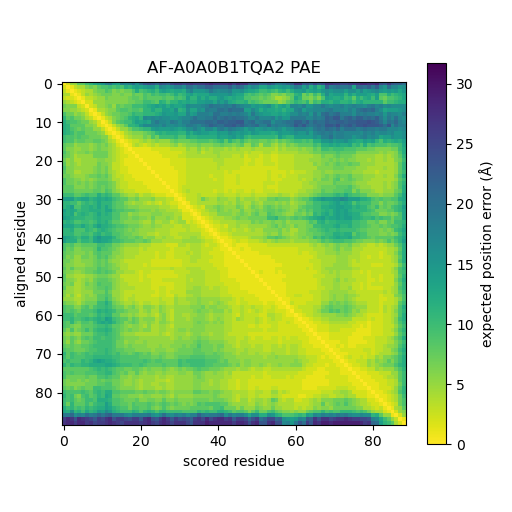PCVSQVVCCVPPVDRDAWHWDWDADPVHRVDIDIDIGGDDDPPDD

Mean predicted aligned error: 7.16 Å

Secondary structure (DSSP, 8-state):
--HHHHHHHH-SS----HHHHHHHHHHHHSS-GGGTPPPPTT--HHHHHHHHHHHH---SS-EEEEEE-SS-TTSEEEEEEPPPP----

Sequence (89 aa):
LLQSCVYHTTSTTPIDNTLDFLLEVKSLFGGIPFINHTLPADFDIFAAMGSLEQNHALGSLMGAMVSVDYKHVERHALYISQVKLSLVM

pLDDT: mean 85.29, std 10.78, range [37.19, 97.44]

Organism: Oesophagostomum dentatum (NCBI:txid61180)

Radius of gyration: 17.95 Å; Cα contacts (8 Å, |Δi|>4): 76; chains: 1; bounding box: 40×43×43 Å

Nearest PDB structures (foldseek):
  4gyi-assembly1_A  TM=3.053E-01  e=4.913E+00  Thermochaetoides thermophila DSM 1495

InterPro domains:
  IPR042089 Peptidase M13, domain 2 [G3DSA:1.10.1380.10] (1-88)

Solvent-accessible surface area (backbone atoms only — not comparable to full-atom values): 5646 Å² total; per-residue (Å²): 120,71,61,70,77,50,42,55,86,73,44,96,74,51,84,79,59,63,64,61,51,52,52,47,44,31,71,61,44,57,38,52,61,95,75,80,34,60,66,55,97,81,67,54,66,65,60,40,48,49,50,40,28,73,78,66,73,45,45,74,82,49,28,76,47,80,43,68,25,94,91,44,74,93,39,74,37,81,43,79,41,80,41,79,78,88,76,82,132